Protein AF-0000000075079985 (afdb_homodimer)

Structure (mmCIF, N/CA/C/O backbone):
data_AF-0000000075079985-model_v1
#
loop_
_entity.id
_entity.type
_entity.pdbx_description
1 polymer 'MoaD/ThiS family protein'
#
loop_
_atom_site.group_PDB
_atom_site.id
_atom_site.type_symbol
_atom_site.label_atom_id
_atom_site.label_alt_id
_atom_site.label_comp_id
_atom_site.label_asym_id
_atom_site.label_entity_id
_atom_site.label_seq_id
_atom_site.pdbx_PDB_ins_code
_atom_site.Cartn_x
_atom_site.Cartn_y
_atom_site.Cartn_z
_atom_site.occupancy
_atom_site.B_iso_or_equiv
_atom_site.auth_seq_id
_atom_site.auth_comp_id
_atom_site.auth_asym_id
_atom_site.auth_atom_id
_atom_site.pdbx_PDB_model_num
ATOM 1 N N . MET A 1 1 ? 5.023 -15.078 -19.938 1 92.88 1 MET A N 1
ATOM 2 C CA . MET A 1 1 ? 5.461 -13.789 -19.406 1 92.88 1 MET A CA 1
ATOM 3 C C . MET A 1 1 ? 5.984 -13.93 -17.984 1 92.88 1 MET A C 1
ATOM 5 O O . MET A 1 1 ? 5.441 -14.711 -17.203 1 92.88 1 MET A O 1
ATOM 9 N N . LYS A 1 2 ? 7.02 -13.172 -17.641 1 96.75 2 LYS A N 1
ATOM 10 C CA . LYS A 1 2 ? 7.613 -13.258 -16.312 1 96.75 2 LYS A CA 1
ATOM 11 C C . LYS A 1 2 ? 7.188 -12.086 -15.43 1 96.75 2 LYS A C 1
ATOM 13 O O . LYS A 1 2 ? 7.207 -10.938 -15.883 1 96.75 2 LYS A O 1
ATOM 18 N N . ILE A 1 3 ? 6.723 -12.43 -14.234 1 97.94 3 ILE A N 1
ATOM 19 C CA . ILE A 1 3 ? 6.414 -11.383 -13.266 1 97.94 3 ILE A CA 1
ATOM 20 C C . ILE A 1 3 ? 7.039 -11.727 -11.914 1 97.94 3 ILE A C 1
ATOM 22 O O . ILE A 1 3 ? 7.512 -12.844 -11.711 1 97.94 3 ILE A O 1
ATOM 26 N N . THR A 1 4 ? 7.141 -10.797 -11.031 1 98.25 4 THR A N 1
ATOM 27 C CA . THR A 1 4 ? 7.59 -10.984 -9.656 1 98.25 4 THR A CA 1
ATOM 28 C C . THR A 1 4 ? 6.426 -10.812 -8.68 1 98.25 4 THR A C 1
ATOM 30 O O . THR A 1 4 ? 5.633 -9.875 -8.805 1 98.25 4 THR A O 1
ATOM 33 N N . VAL A 1 5 ? 6.297 -11.758 -7.805 1 98.38 5 VAL A N 1
ATOM 34 C CA . VAL A 1 5 ? 5.254 -11.695 -6.785 1 98.38 5 VAL A CA 1
ATOM 35 C C . VAL A 1 5 ? 5.891 -11.469 -5.414 1 98.38 5 VAL A C 1
ATOM 37 O O . VAL A 1 5 ? 6.789 -12.211 -5.008 1 98.38 5 VAL A O 1
ATOM 40 N N . LYS A 1 6 ? 5.43 -10.477 -4.762 1 97.12 6 LYS A N 1
ATOM 41 C CA . LYS A 1 6 ? 5.844 -10.188 -3.391 1 97.12 6 LYS A CA 1
ATOM 42 C C . LYS A 1 6 ? 4.645 -10.188 -2.443 1 97.12 6 LYS A C 1
ATOM 44 O O . LYS A 1 6 ? 3.67 -9.469 -2.664 1 97.12 6 LYS A O 1
ATOM 49 N N . LEU A 1 7 ? 4.711 -11.023 -1.465 1 96.88 7 LEU A N 1
ATOM 50 C CA . LEU A 1 7 ? 3.721 -11.047 -0.391 1 96.88 7 LEU A CA 1
ATOM 51 C C . LEU A 1 7 ? 4.332 -10.562 0.919 1 96.88 7 LEU A C 1
ATOM 53 O O . LEU A 1 7 ? 5.445 -10.945 1.272 1 96.88 7 LEU A O 1
ATOM 57 N N . PHE A 1 8 ? 3.596 -9.758 1.661 1 94.75 8 PHE A N 1
ATOM 58 C CA . PHE A 1 8 ? 4.16 -9.125 2.848 1 94.75 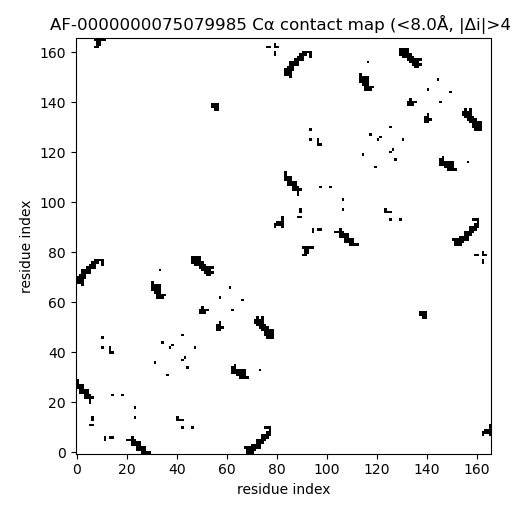8 PHE A CA 1
ATOM 59 C C . PHE A 1 8 ? 3.459 -9.609 4.109 1 94.75 8 PHE A C 1
ATOM 61 O O . PHE A 1 8 ? 2.369 -10.188 4.039 1 94.75 8 PHE A O 1
ATOM 68 N N . ALA A 1 9 ? 4.184 -9.352 5.215 1 92.38 9 ALA A N 1
ATOM 69 C CA . ALA A 1 9 ? 3.68 -9.68 6.547 1 92.38 9 ALA A CA 1
ATOM 70 C C . ALA A 1 9 ? 3.225 -11.133 6.617 1 92.38 9 ALA A C 1
ATOM 72 O O . ALA A 1 9 ? 3.994 -12.047 6.312 1 92.38 9 ALA A O 1
ATOM 73 N N . GLY A 1 10 ? 2.066 -11.391 7.07 1 92.25 10 GLY A N 1
ATOM 74 C CA . GLY A 1 10 ? 1.612 -12.766 7.258 1 92.25 10 GLY A CA 1
ATOM 75 C C . GLY A 1 10 ? 1.325 -13.477 5.953 1 92.25 10 GLY A C 1
ATOM 76 O O . GLY A 1 10 ? 1.111 -14.695 5.941 1 92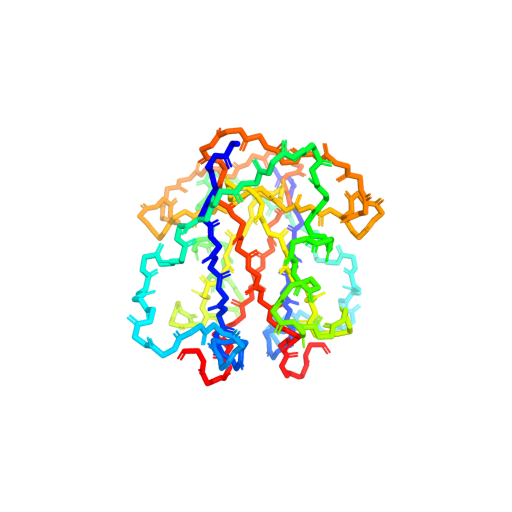.25 10 GLY A O 1
ATOM 77 N N . LEU A 1 11 ? 1.387 -12.789 4.832 1 95.5 11 LEU A N 1
ATOM 78 C CA . LEU A 1 11 ? 1.078 -13.406 3.547 1 95.5 11 LEU A CA 1
ATOM 79 C C . LEU A 1 11 ? 2.283 -14.172 3.006 1 95.5 11 LEU A C 1
ATOM 81 O O . LEU A 1 11 ? 2.15 -14.977 2.084 1 95.5 11 LEU A O 1
ATOM 85 N N . ARG A 1 12 ? 3.451 -13.914 3.539 1 94.44 12 ARG A N 1
ATOM 86 C CA . ARG A 1 12 ? 4.66 -14.578 3.057 1 94.44 12 ARG A CA 1
ATOM 87 C C . ARG A 1 12 ? 4.547 -16.094 3.186 1 94.44 12 ARG A C 1
ATOM 89 O O . ARG A 1 12 ? 5.18 -16.828 2.43 1 94.44 12 ARG A O 1
ATOM 96 N N . ARG A 1 13 ? 3.734 -16.469 4.168 1 94.44 13 ARG A N 1
ATOM 97 C CA . ARG A 1 13 ? 3.578 -17.906 4.434 1 94.44 13 ARG A CA 1
ATOM 98 C C . ARG A 1 13 ? 3.016 -18.625 3.215 1 94.44 13 ARG A C 1
ATOM 100 O O . ARG A 1 13 ? 3.121 -19.859 3.111 1 94.44 13 ARG A O 1
ATOM 107 N N . TYR A 1 14 ? 2.434 -17.953 2.285 1 96 14 TYR A N 1
ATOM 108 C CA . TYR A 1 14 ? 1.816 -18.562 1.109 1 96 14 TYR A CA 1
ATOM 109 C C . TYR A 1 14 ? 2.836 -18.734 -0.009 1 96 14 TYR A C 1
ATOM 111 O O . TYR A 1 14 ? 2.551 -19.391 -1.02 1 96 14 TYR A O 1
ATOM 119 N N . LEU A 1 15 ? 3.99 -18.156 0.126 1 95.5 15 LEU A N 1
ATOM 120 C CA . LEU A 1 15 ? 5.055 -18.328 -0.855 1 95.5 15 LEU A CA 1
ATOM 121 C C . LEU A 1 15 ? 5.891 -19.562 -0.542 1 95.5 15 LEU A C 1
ATOM 123 O O . LEU A 1 15 ? 5.957 -20 0.61 1 95.5 15 LEU A O 1
ATOM 127 N N . PRO A 1 16 ? 6.496 -20.125 -1.565 1 93.56 16 PRO A N 1
ATOM 128 C CA . PRO A 1 16 ? 7.402 -21.234 -1.304 1 93.56 16 PRO A CA 1
ATOM 129 C C . PRO A 1 16 ? 8.492 -20.891 -0.291 1 93.56 16 PRO A C 1
ATOM 131 O O . PRO A 1 16 ? 8.945 -19.75 -0.231 1 93.56 16 PRO A O 1
ATOM 134 N N . THR A 1 17 ? 8.891 -21.922 0.458 1 90.19 17 THR A N 1
ATOM 135 C CA . THR A 1 17 ? 9.969 -21.75 1.429 1 90.19 17 THR A CA 1
ATOM 136 C C . THR A 1 17 ? 11.234 -21.266 0.746 1 90.19 17 THR A C 1
ATOM 138 O O . THR A 1 17 ? 11.594 -21.734 -0.336 1 90.19 17 THR A O 1
ATOM 141 N N . GLY A 1 18 ? 11.797 -20.266 1.307 1 89.56 18 GLY A N 1
ATOM 142 C CA . GLY A 1 18 ? 13.062 -19.781 0.776 1 89.56 18 GLY A CA 1
ATOM 143 C C . GLY A 1 18 ? 12.906 -18.547 -0.085 1 89.56 18 GLY A C 1
ATOM 144 O O . GLY A 1 18 ? 13.906 -17.953 -0.515 1 89.56 18 GLY A O 1
ATOM 145 N N . THR A 1 19 ? 11.672 -18.281 -0.417 1 90.69 19 THR A N 1
ATOM 146 C CA . THR A 1 19 ? 11.5 -17.047 -1.18 1 90.69 19 THR A CA 1
ATOM 147 C C . THR A 1 19 ? 12.086 -15.852 -0.425 1 90.69 19 THR A C 1
ATOM 149 O O . THR A 1 19 ? 11.828 -15.68 0.768 1 90.69 19 THR A O 1
ATOM 152 N N . THR A 1 20 ? 12.898 -15.016 -1.113 1 90.38 20 THR A N 1
ATOM 153 C CA . THR A 1 20 ? 13.57 -13.883 -0.494 1 90.38 20 THR A CA 1
ATOM 154 C C . THR A 1 20 ? 12.688 -12.633 -0.558 1 90.38 20 THR A C 1
ATOM 156 O O . THR A 1 20 ? 11.57 -12.688 -1.077 1 90.38 20 THR A O 1
ATOM 159 N N . SER A 1 21 ? 13.227 -11.539 0.039 1 86.81 21 SER A N 1
ATOM 160 C CA . SER A 1 21 ? 12.516 -10.266 0.04 1 86.81 21 SER A CA 1
ATOM 161 C C . SER A 1 21 ? 12.352 -9.719 -1.376 1 86.81 21 SER A C 1
ATOM 163 O O . SER A 1 21 ? 11.523 -8.836 -1.614 1 86.81 21 SER A O 1
ATOM 165 N N . GLU A 1 22 ? 13.086 -10.289 -2.271 1 91.69 22 GLU A N 1
ATOM 166 C CA . GLU A 1 22 ? 13.008 -9.852 -3.662 1 91.69 22 GLU A CA 1
ATOM 167 C C . GLU A 1 22 ? 11.75 -10.398 -4.34 1 91.69 22 GLU A C 1
ATOM 169 O O . GLU A 1 22 ? 11.359 -9.922 -5.406 1 91.69 22 GLU A O 1
ATOM 174 N N . GLY A 1 23 ? 11.18 -11.297 -3.734 1 95.06 23 GLY A N 1
ATOM 175 C CA . GLY A 1 23 ? 9.945 -11.859 -4.27 1 95.06 23 GLY A CA 1
ATOM 176 C C . GLY A 1 23 ? 10.172 -13.125 -5.078 1 95.06 23 GLY A C 1
ATOM 177 O O . GLY A 1 23 ? 11.305 -13.602 -5.184 1 95.06 23 GLY A O 1
ATOM 178 N N . LEU A 1 24 ? 9.109 -13.703 -5.523 1 97.38 24 LEU A N 1
ATOM 179 C CA . LEU A 1 24 ? 9.117 -14.906 -6.348 1 97.38 24 LEU A CA 1
ATOM 180 C C . LEU A 1 24 ? 8.938 -14.555 -7.82 1 97.38 24 LEU A C 1
ATOM 182 O O . LEU A 1 24 ? 7.965 -13.898 -8.195 1 97.38 24 LEU A O 1
ATOM 186 N N . ILE A 1 25 ? 9.875 -14.945 -8.625 1 96.88 25 ILE A N 1
ATOM 187 C CA . ILE A 1 25 ? 9.734 -14.789 -10.062 1 96.88 25 ILE A CA 1
ATOM 188 C C . ILE A 1 25 ? 8.961 -15.969 -10.641 1 96.88 25 ILE A C 1
ATOM 190 O O . ILE A 1 25 ? 9.281 -17.125 -10.359 1 96.88 25 ILE A O 1
ATOM 194 N N . MET A 1 26 ? 7.938 -15.656 -11.422 1 95.56 26 MET A N 1
ATOM 195 C CA . MET A 1 26 ? 7.168 -16.75 -12.031 1 95.56 26 MET A CA 1
ATOM 196 C C . MET A 1 26 ? 6.816 -16.422 -13.477 1 95.56 26 MET A C 1
ATOM 198 O O . MET A 1 26 ? 6.816 -15.25 -13.875 1 95.56 26 MET A O 1
ATOM 202 N N . THR A 1 27 ? 6.543 -17.5 -14.188 1 96.31 27 THR A N 1
ATOM 203 C CA . THR A 1 27 ? 6.164 -17.375 -15.586 1 96.31 27 THR A CA 1
ATOM 204 C C . THR A 1 27 ? 4.668 -17.625 -15.766 1 96.31 27 THR A C 1
ATOM 206 O O . THR A 1 27 ? 4.137 -18.609 -15.258 1 96.31 27 THR A O 1
ATOM 209 N N . LEU A 1 28 ? 4.055 -16.609 -16.344 1 94.56 28 LEU A N 1
ATOM 210 C CA . LEU A 1 28 ? 2.645 -16.766 -16.688 1 94.56 28 LEU A CA 1
ATOM 211 C C . LEU A 1 28 ? 2.471 -17.125 -18.156 1 94.56 28 LEU A C 1
ATOM 213 O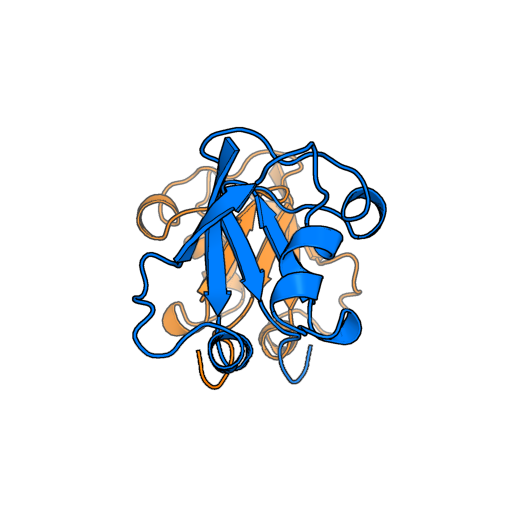 O . LEU A 1 28 ? 3.193 -16.625 -19.016 1 94.56 28 LEU A O 1
ATOM 217 N N . SER A 1 29 ? 1.682 -18.078 -18.469 1 84.31 29 SER A N 1
ATOM 218 C CA . SER A 1 29 ? 1.474 -18.516 -19.844 1 84.31 29 SER A CA 1
ATOM 219 C C . SER A 1 29 ? 0.516 -17.594 -20.578 1 84.31 29 SER A C 1
ATOM 221 O O . SER A 1 29 ? 0.64 -17.391 -21.797 1 84.31 29 SER A O 1
ATOM 223 N N . GLU A 1 30 ? -0.51 -17.156 -20.062 1 84.06 30 GLU A N 1
ATOM 224 C CA . GLU A 1 30 ? -1.548 -16.312 -20.641 1 84.06 30 GLU A CA 1
ATOM 225 C C . GLU A 1 30 ? -1.709 -15.016 -19.844 1 84.06 30 GLU A C 1
ATOM 227 O O . GLU A 1 30 ? -1.031 -14.805 -18.828 1 84.06 30 GLU A O 1
ATOM 232 N N . ALA A 1 31 ? -2.516 -14.195 -20.438 1 89.19 31 ALA A N 1
ATOM 233 C CA . ALA A 1 31 ? -2.898 -12.992 -19.703 1 89.19 31 ALA A CA 1
ATOM 234 C C . ALA A 1 31 ? -3.711 -13.344 -18.469 1 89.19 31 ALA A C 1
ATOM 236 O O . ALA A 1 31 ? -4.801 -13.914 -18.562 1 89.19 31 ALA A O 1
ATOM 237 N N . GLU A 1 32 ? -3.045 -13.109 -17.344 1 94.44 32 GLU A N 1
ATOM 238 C CA . GLU A 1 32 ? -3.721 -13.414 -16.078 1 94.44 32 GLU A CA 1
ATOM 239 C C . GLU A 1 32 ? -3.949 -12.156 -15.258 1 94.44 32 GLU A C 1
ATOM 241 O O . GLU A 1 32 ? -3.25 -11.156 -15.438 1 94.44 32 GLU A O 1
ATOM 246 N N . SER A 1 33 ? -4.992 -12.281 -14.438 1 97.5 33 SER A N 1
ATOM 247 C CA . SER A 1 33 ? -5.273 -11.211 -13.477 1 97.5 33 SER A CA 1
ATOM 248 C C . SER A 1 33 ? -4.492 -11.406 -12.188 1 97.5 33 SER A C 1
ATOM 250 O O . SER A 1 33 ? -4.016 -12.508 -11.906 1 97.5 33 SER A O 1
ATOM 252 N N . PRO A 1 34 ? -4.32 -10.375 -11.406 1 98.19 34 PRO A N 1
ATOM 253 C CA . PRO A 1 34 ? -3.709 -10.516 -10.086 1 98.19 34 PRO A CA 1
ATOM 254 C C . PRO A 1 34 ? -4.367 -11.609 -9.25 1 98.19 34 PRO A C 1
ATOM 256 O O . PRO A 1 34 ? -3.674 -12.445 -8.656 1 98.19 34 PRO A O 1
ATOM 259 N N . HIS A 1 35 ? -5.664 -11.578 -9.281 1 97.88 35 HIS A N 1
ATOM 260 C CA . HIS A 1 35 ? -6.348 -12.57 -8.453 1 97.88 35 HIS A CA 1
ATOM 261 C C . HIS A 1 35 ? -6.078 -13.984 -8.953 1 97.88 35 HIS A C 1
ATOM 263 O O . HIS A 1 35 ? -5.926 -14.906 -8.148 1 97.88 35 HIS A O 1
ATOM 269 N N . GLN A 1 36 ? -6.105 -14.164 -10.25 1 96.75 36 GLN A N 1
ATOM 270 C CA . GLN A 1 36 ? -5.793 -15.484 -10.781 1 96.75 36 GLN A CA 1
ATOM 271 C C . GLN A 1 36 ? -4.395 -15.93 -10.367 1 96.75 36 GLN A C 1
ATOM 273 O O . GLN A 1 36 ? -4.184 -17.094 -10.016 1 96.75 36 GLN A O 1
ATOM 278 N N . VAL A 1 37 ? -3.422 -15.07 -10.414 1 97.5 37 VAL A N 1
ATOM 279 C CA . VAL A 1 37 ? -2.062 -15.375 -9.992 1 97.5 37 VAL A CA 1
ATOM 280 C C . VAL A 1 37 ? -2.061 -15.766 -8.516 1 97.5 37 VAL A C 1
ATOM 282 O O . VAL A 1 37 ? -1.48 -16.781 -8.133 1 97.5 37 VAL A O 1
ATOM 285 N N . LEU A 1 38 ? -2.695 -15 -7.691 1 97.56 38 LEU A N 1
ATOM 286 C CA . LEU A 1 38 ? -2.672 -15.195 -6.246 1 97.56 38 LEU A CA 1
ATOM 287 C C . LEU A 1 38 ? -3.385 -16.484 -5.859 1 97.56 38 LEU A C 1
ATOM 289 O O . LEU A 1 38 ? -3.041 -17.125 -4.859 1 97.56 38 LEU A O 1
ATOM 293 N N . GLU A 1 39 ? -4.383 -16.844 -6.656 1 96.5 39 GLU A N 1
ATOM 294 C CA . GLU A 1 39 ? -5.086 -18.094 -6.438 1 96.5 39 GLU A CA 1
ATOM 295 C C . GLU A 1 39 ? -4.133 -19.281 -6.535 1 96.5 39 GLU A C 1
ATOM 297 O O . GLU A 1 39 ? -4.344 -20.312 -5.879 1 96.5 39 GLU A O 1
ATOM 302 N N . ARG A 1 40 ? -3.092 -19.156 -7.266 1 95 40 ARG A N 1
ATOM 303 C CA . ARG A 1 40 ? -2.105 -20.219 -7.418 1 95 40 ARG A CA 1
ATOM 304 C C . ARG A 1 40 ? -1.377 -20.469 -6.102 1 95 40 ARG A C 1
ATOM 306 O O . ARG A 1 40 ? -0.828 -21.562 -5.898 1 95 40 ARG A O 1
ATOM 313 N N . PHE A 1 41 ? -1.349 -19.516 -5.242 1 96.25 41 PHE A N 1
ATOM 314 C CA . PHE A 1 41 ? -0.696 -19.641 -3.943 1 96.25 41 PHE A CA 1
ATOM 315 C C . PHE A 1 41 ? -1.707 -20 -2.863 1 96.25 41 PHE A C 1
ATOM 317 O O . PHE A 1 41 ? -1.373 -20.031 -1.677 1 96.25 41 PHE A O 1
ATOM 324 N N . ASN A 1 42 ? -2.934 -20.219 -3.266 1 96.94 42 ASN A N 1
ATOM 325 C CA . ASN A 1 42 ? -4.023 -20.484 -2.334 1 96.94 42 ASN A CA 1
ATOM 326 C C . ASN A 1 42 ? -4.211 -19.344 -1.341 1 96.94 42 ASN A C 1
ATOM 328 O O . ASN A 1 42 ? -4.496 -19.578 -0.165 1 96.94 42 ASN A O 1
ATOM 332 N N . LEU A 1 43 ? -3.926 -18.156 -1.782 1 97.25 43 LEU A N 1
ATOM 333 C CA . LEU A 1 43 ? -4.148 -16.969 -0.979 1 97.25 43 LEU A CA 1
ATOM 334 C C . LEU A 1 43 ? -5.609 -16.531 -1.031 1 97.25 43 LEU A C 1
ATOM 336 O O . LEU A 1 43 ? -6.121 -16.188 -2.098 1 97.25 43 LEU A O 1
ATOM 340 N N . PRO A 1 44 ? -6.281 -16.547 0.124 1 96.88 44 PRO A N 1
ATOM 341 C CA . PRO A 1 44 ? -7.68 -16.125 0.104 1 96.88 44 PRO A CA 1
ATOM 342 C C . PRO A 1 44 ? -7.836 -14.664 -0.324 1 96.88 44 PRO A C 1
ATOM 344 O O . PRO A 1 44 ? -7.043 -13.805 0.075 1 96.88 44 PRO A O 1
ATOM 347 N N . ARG A 1 45 ? -8.883 -14.352 -1.017 1 96.19 45 ARG A N 1
ATOM 348 C CA . ARG A 1 45 ? -9.109 -13.023 -1.574 1 96.19 45 ARG A CA 1
ATOM 349 C C . ARG A 1 45 ? -9.336 -12 -0.469 1 96.19 45 ARG A C 1
ATOM 351 O O . ARG A 1 45 ? -8.961 -10.836 -0.608 1 96.19 45 ARG A O 1
ATOM 358 N N . ASN A 1 46 ? -9.961 -12.43 0.649 1 95 46 ASN A N 1
ATOM 359 C CA . ASN A 1 46 ? -10.273 -11.508 1.739 1 95 46 ASN A CA 1
ATOM 360 C C . ASN A 1 46 ? -9.008 -11.062 2.469 1 95 46 ASN A C 1
ATOM 362 O O . ASN A 1 46 ? -9.039 -10.117 3.26 1 95 46 ASN A O 1
ATOM 366 N N . GLN A 1 47 ? -7.871 -11.703 2.156 1 95.5 47 GLN A N 1
ATOM 367 C CA . GLN A 1 47 ? -6.602 -11.328 2.766 1 95.5 47 GLN A CA 1
ATOM 368 C C . GLN A 1 47 ? -5.844 -10.336 1.892 1 95.5 47 GLN A C 1
ATOM 370 O O . GLN A 1 47 ? -4.824 -9.781 2.309 1 95.5 47 GLN A O 1
ATOM 375 N N . VAL A 1 48 ? -6.332 -10.148 0.719 1 96.44 48 VAL A N 1
ATOM 376 C CA . VAL A 1 48 ? -5.699 -9.203 -0.201 1 96.44 48 VAL A CA 1
ATOM 377 C C . VAL A 1 48 ? -6.246 -7.797 0.043 1 96.44 48 VAL A C 1
ATOM 379 O O . VAL A 1 48 ? -7.273 -7.418 -0.522 1 96.44 48 VAL A O 1
ATOM 382 N N . HIS A 1 49 ? -5.535 -7.043 0.824 1 95.31 49 HIS A N 1
ATOM 383 C CA . HIS A 1 49 ? -5.992 -5.695 1.156 1 95.31 49 HIS A CA 1
ATOM 384 C C . HIS A 1 49 ? -5.398 -4.664 0.204 1 95.31 49 HIS A C 1
ATOM 386 O O . HIS A 1 49 ? -6.129 -4.035 -0.569 1 95.31 49 HIS A O 1
ATOM 392 N N . LEU A 1 50 ? -4.152 -4.574 0.243 1 96.5 50 LEU A N 1
ATOM 393 C CA . LEU A 1 50 ? -3.463 -3.693 -0.692 1 96.5 50 LEU A CA 1
ATOM 394 C C . LEU A 1 50 ? -2.803 -4.492 -1.81 1 96.5 50 LEU A C 1
ATOM 396 O O . LEU A 1 50 ? -2.215 -5.547 -1.559 1 96.5 50 LEU A O 1
ATOM 400 N N . LEU A 1 51 ? -2.967 -4.031 -2.938 1 98.25 51 LEU A N 1
ATOM 401 C CA . LEU A 1 51 ? -2.361 -4.66 -4.105 1 98.25 51 LEU A CA 1
ATOM 402 C C . LEU A 1 51 ? -1.776 -3.611 -5.047 1 98.25 51 LEU A C 1
ATOM 404 O O . LEU A 1 51 ? -2.49 -2.721 -5.512 1 98.25 51 LEU A O 1
ATOM 408 N N . LEU A 1 52 ? -0.479 -3.646 -5.285 1 98.5 52 LEU A N 1
ATOM 409 C CA . LEU A 1 52 ? 0.218 -2.744 -6.195 1 98.5 52 LEU A CA 1
ATOM 410 C C . LEU A 1 52 ? 0.827 -3.514 -7.363 1 98.5 52 LEU A C 1
ATOM 412 O O . LEU A 1 52 ? 1.354 -4.613 -7.18 1 98.5 52 LEU A O 1
ATOM 416 N N . ILE A 1 53 ? 0.721 -2.975 -8.484 1 98.69 53 ILE A N 1
ATOM 417 C CA . ILE A 1 53 ? 1.554 -3.391 -9.609 1 98.69 53 ILE A CA 1
ATOM 418 C C . ILE A 1 53 ? 2.557 -2.291 -9.945 1 98.69 53 ILE A C 1
ATOM 420 O O . ILE A 1 53 ? 2.17 -1.153 -10.227 1 98.69 53 ILE A O 1
ATOM 424 N N . ASN A 1 54 ? 3.756 -2.582 -9.797 1 98.19 54 ASN A N 1
ATOM 425 C CA . ASN A 1 54 ? 4.828 -1.615 -10 1 98.19 54 ASN A CA 1
ATOM 426 C C . ASN A 1 54 ? 4.625 -0.364 -9.156 1 98.19 54 ASN A C 1
ATOM 428 O O . ASN A 1 54 ? 4.762 0.756 -9.648 1 98.19 54 ASN A O 1
ATOM 432 N N . GLY A 1 55 ? 4.223 -0.588 -7.973 1 98 55 GLY A N 1
ATOM 433 C CA . GLY A 1 55 ? 4.086 0.501 -7.02 1 98 55 GLY A CA 1
ATOM 434 C C . GLY A 1 55 ? 2.818 1.309 -7.211 1 98 55 GLY A C 1
ATOM 435 O O . GLY A 1 55 ? 2.625 2.338 -6.559 1 98 55 GLY A O 1
ATOM 436 N N . ILE A 1 56 ? 1.968 0.853 -8.133 1 98.31 56 ILE A N 1
ATOM 437 C CA . ILE A 1 56 ? 0.712 1.55 -8.391 1 98.31 56 ILE A CA 1
ATOM 438 C C . ILE A 1 56 ? -0.45 0.75 -7.809 1 98.31 56 ILE A C 1
ATOM 440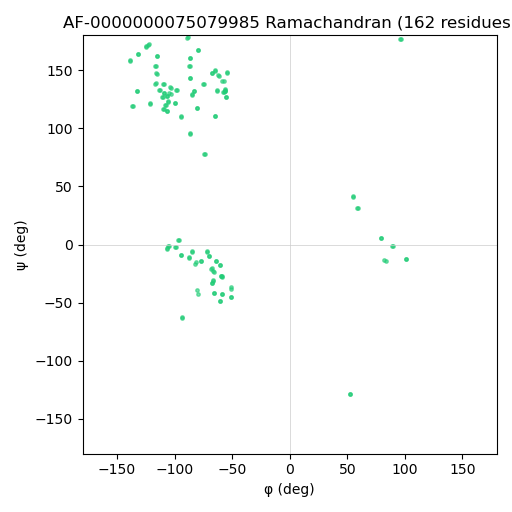 O O . ILE A 1 56 ? -0.617 -0.432 -8.117 1 98.31 56 ILE A O 1
ATOM 444 N N . PHE A 1 57 ? -1.283 1.338 -7.031 1 98.56 57 PHE A N 1
ATOM 445 C CA . PHE A 1 57 ? -2.436 0.704 -6.402 1 98.56 57 PHE A CA 1
ATOM 446 C C . PHE A 1 57 ? -3.428 0.22 -7.453 1 98.56 57 PHE A C 1
ATOM 448 O O . PHE A 1 57 ? -3.75 0.949 -8.391 1 98.56 57 PHE A O 1
ATOM 455 N N . ILE A 1 58 ? -3.855 -0.942 -7.328 1 98.62 58 ILE A N 1
ATOM 456 C CA . ILE A 1 58 ? -4.871 -1.523 -8.195 1 98.62 58 ILE A CA 1
ATOM 457 C C . ILE A 1 58 ? -6.188 -1.657 -7.438 1 98.62 58 ILE A C 1
ATOM 459 O O . ILE A 1 58 ? -6.262 -2.359 -6.426 1 98.62 58 ILE A O 1
ATOM 463 N N . GLU A 1 59 ? -7.184 -1.043 -7.898 1 97.5 59 GLU A N 1
ATOM 464 C CA . GLU A 1 59 ? -8.5 -1.089 -7.277 1 97.5 59 GLU A CA 1
ATOM 465 C C . GLU A 1 59 ? -9.094 -2.496 -7.328 1 97.5 59 GLU A C 1
ATOM 467 O O . GLU A 1 59 ? -8.836 -3.246 -8.273 1 97.5 59 GLU A O 1
ATOM 472 N N . PRO A 1 60 ? -9.898 -2.84 -6.344 1 96.62 60 PRO A N 1
ATOM 473 C CA . PRO A 1 60 ? -10.5 -4.176 -6.309 1 96.62 60 PRO A CA 1
ATOM 474 C C . PRO A 1 60 ? -11.188 -4.547 -7.621 1 96.62 60 PRO A C 1
ATOM 476 O O . PRO A 1 60 ? -11.062 -5.684 -8.086 1 96.62 60 PRO A O 1
ATOM 479 N N . VAL A 1 61 ? -11.812 -3.662 -8.281 1 96.62 61 VAL A N 1
ATOM 480 C CA . VAL A 1 61 ? -12.602 -3.926 -9.484 1 96.62 61 VAL A CA 1
ATOM 481 C C . VAL A 1 61 ? -11.68 -4.328 -10.625 1 96.62 61 VAL A C 1
ATOM 483 O O . VAL A 1 61 ? -12.094 -5.012 -11.562 1 96.62 61 VAL A O 1
ATOM 486 N N . ASP A 1 62 ? -10.461 -3.988 -10.523 1 97.94 62 ASP A N 1
ATOM 487 C CA . ASP A 1 62 ? -9.516 -4.23 -11.609 1 97.94 62 ASP A CA 1
ATOM 488 C C . ASP A 1 62 ? -8.688 -5.488 -11.352 1 97.94 62 ASP A C 1
ATOM 490 O O . ASP A 1 62 ? -7.938 -5.93 -12.227 1 97.94 62 ASP A O 1
ATOM 494 N N . ARG A 1 63 ? -8.883 -6.125 -10.227 1 98.31 63 ARG A N 1
ATOM 495 C CA . ARG A 1 63 ? -7.973 -7.18 -9.797 1 98.31 63 ARG A CA 1
ATOM 496 C C . ARG A 1 63 ? -8.352 -8.523 -10.422 1 98.31 63 ARG A C 1
ATOM 498 O O . ARG A 1 63 ? -7.609 -9.492 -10.32 1 98.31 63 ARG A O 1
ATOM 505 N N . ASP A 1 64 ? -9.461 -8.516 -11.102 1 97.88 64 ASP A N 1
ATOM 506 C CA . ASP A 1 64 ? -9.859 -9.719 -11.828 1 97.88 64 ASP A CA 1
ATOM 507 C C . ASP A 1 64 ? -9.625 -9.555 -13.328 1 97.88 64 ASP A C 1
ATOM 509 O O . ASP A 1 64 ? -9.922 -10.469 -14.109 1 97.88 64 ASP A O 1
ATOM 513 N N . ARG A 1 65 ? -9.156 -8.406 -13.75 1 97.38 65 ARG A N 1
ATOM 514 C CA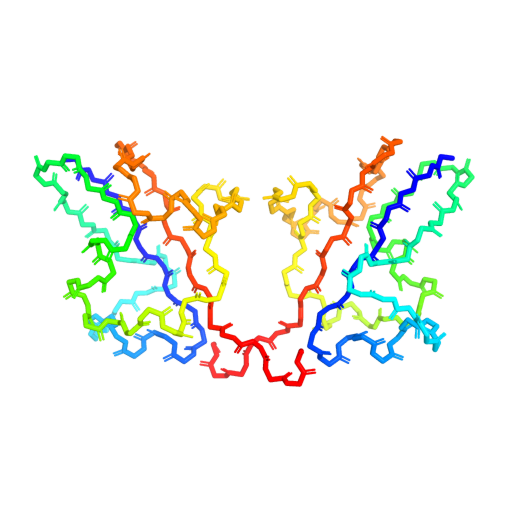 . ARG A 1 65 ? -8.82 -8.156 -15.148 1 97.38 65 ARG A CA 1
ATOM 515 C C . ARG A 1 65 ? -7.395 -8.602 -15.453 1 97.38 65 ARG A C 1
ATOM 517 O O . ARG A 1 65 ? -6.5 -8.461 -14.609 1 97.38 65 ARG A O 1
ATOM 524 N N . PRO A 1 66 ? -7.18 -9.125 -16.609 1 96.56 66 PRO A N 1
ATOM 525 C CA . PRO A 1 66 ? -5.836 -9.586 -16.969 1 96.56 66 PRO A CA 1
ATOM 526 C C . PRO A 1 66 ? -4.883 -8.43 -17.281 1 96.56 66 PRO A C 1
ATOM 528 O O . PRO A 1 66 ? -4.492 -8.25 -18.438 1 96.56 66 PRO A O 1
ATOM 531 N N . ILE A 1 67 ? -4.391 -7.777 -16.328 1 96.88 67 ILE A N 1
ATOM 532 C CA . ILE A 1 67 ? -3.689 -6.512 -16.516 1 96.88 67 ILE A CA 1
ATOM 533 C C . ILE A 1 67 ? -2.189 -6.723 -16.328 1 96.88 67 ILE A C 1
ATOM 535 O O . ILE A 1 67 ? -1.399 -5.789 -16.5 1 96.88 67 ILE A O 1
ATOM 539 N N . LEU A 1 68 ? -1.833 -7.91 -16 1 97.75 68 LEU A N 1
ATOM 540 C CA . LEU A 1 68 ? -0.416 -8.164 -15.766 1 97.75 68 LEU A CA 1
ATOM 541 C C . LEU A 1 68 ? 0.352 -8.227 -17.078 1 97.75 68 LEU A C 1
ATOM 543 O O . LEU A 1 68 ? -0.141 -8.789 -18.062 1 97.75 68 LEU A O 1
ATOM 547 N N . LYS A 1 69 ? 1.523 -7.621 -17.062 1 96.56 69 LYS A N 1
ATOM 548 C CA . LYS A 1 69 ? 2.404 -7.602 -18.234 1 96.56 69 LYS A CA 1
ATOM 549 C C . LYS A 1 69 ? 3.785 -8.156 -17.891 1 96.56 69 LYS A C 1
ATOM 551 O O . LYS A 1 69 ? 4.105 -8.344 -16.703 1 96.56 69 LYS A O 1
ATOM 556 N N . GLU A 1 70 ? 4.539 -8.344 -18.906 1 96.81 70 GLU A N 1
ATOM 557 C CA . GLU A 1 70 ? 5.914 -8.812 -18.766 1 96.81 70 GLU A CA 1
ATOM 558 C C . GLU A 1 70 ? 6.719 -7.898 -17.844 1 96.81 70 GLU A C 1
ATOM 560 O O . GLU A 1 70 ? 6.738 -6.684 -18.031 1 96.81 70 GLU A O 1
ATOM 565 N N . GLY A 1 71 ? 7.352 -8.445 -16.844 1 96.94 71 GLY A N 1
ATOM 566 C CA . GLY A 1 71 ? 8.273 -7.707 -16 1 96.94 71 GLY A CA 1
ATOM 567 C C . GLY A 1 71 ? 7.59 -7.047 -14.812 1 96.94 71 GLY A C 1
ATOM 568 O O . GLY A 1 71 ? 8.258 -6.465 -13.953 1 96.94 71 GLY A O 1
ATOM 569 N N . ASP A 1 72 ? 6.211 -7.18 -14.672 1 97.94 72 ASP A N 1
ATOM 570 C CA . ASP A 1 72 ? 5.48 -6.512 -13.602 1 97.94 72 ASP A CA 1
ATOM 571 C C . ASP A 1 72 ? 5.855 -7.086 -12.234 1 97.94 72 ASP A C 1
ATOM 573 O O . ASP A 1 72 ? 6.172 -8.273 -12.117 1 97.94 72 ASP A O 1
ATOM 577 N N . VAL A 1 73 ? 5.84 -6.246 -11.227 1 98.25 73 VAL A N 1
ATOM 578 C CA . VAL A 1 73 ? 5.949 -6.66 -9.836 1 98.25 73 VAL A CA 1
ATOM 579 C C . VAL A 1 73 ? 4.59 -6.527 -9.148 1 98.25 73 VAL A C 1
ATOM 581 O O . VAL A 1 73 ? 4.035 -5.43 -9.055 1 98.25 73 VAL A O 1
ATOM 584 N N . LEU A 1 74 ? 4.062 -7.641 -8.758 1 98.62 74 LEU A N 1
ATOM 585 C CA . LEU A 1 74 ? 2.814 -7.742 -8.008 1 98.62 74 LEU A CA 1
ATOM 586 C C . LEU A 1 74 ? 3.084 -7.805 -6.508 1 98.62 74 LEU A C 1
ATOM 588 O O . LEU A 1 74 ? 3.635 -8.797 -6.016 1 98.62 74 LEU A O 1
ATOM 592 N N . ALA A 1 75 ? 2.752 -6.777 -5.773 1 98 75 ALA A N 1
ATOM 593 C CA . ALA A 1 75 ? 2.975 -6.691 -4.332 1 98 75 ALA A CA 1
ATOM 594 C C . ALA A 1 75 ? 1.653 -6.68 -3.572 1 98 75 ALA A C 1
ATOM 596 O O . ALA A 1 75 ? 0.738 -5.926 -3.916 1 98 75 ALA A O 1
ATOM 597 N N . VAL A 1 76 ? 1.553 -7.492 -2.539 1 97.62 76 VAL A N 1
ATOM 598 C CA . VAL A 1 76 ? 0.278 -7.66 -1.849 1 97.62 76 VAL A CA 1
ATOM 599 C C . VAL A 1 76 ? 0.489 -7.551 -0.34 1 97.62 76 VAL A C 1
ATOM 601 O O . VAL A 1 76 ? 1.43 -8.133 0.205 1 97.62 76 VAL A O 1
ATOM 604 N N . TRP A 1 77 ? -0.333 -6.773 0.309 1 96.19 77 TRP A N 1
ATOM 605 C CA . TRP A 1 77 ? -0.357 -6.648 1.763 1 96.19 77 TRP A CA 1
ATOM 606 C C . TRP A 1 77 ? -1.681 -7.148 2.332 1 96.19 77 TRP A C 1
ATOM 608 O O . TRP A 1 77 ? -2.736 -6.961 1.721 1 96.19 77 TRP A O 1
ATOM 618 N N . PRO A 1 78 ? -1.612 -7.68 3.49 1 95.56 78 PRO A N 1
ATOM 619 C CA . PRO A 1 78 ? -2.838 -8.078 4.188 1 95.56 78 PRO A CA 1
ATOM 620 C C . PRO A 1 78 ? -3.537 -6.898 4.863 1 95.56 78 PRO A C 1
ATOM 622 O O . PRO A 1 78 ? -2.982 -5.797 4.922 1 95.56 78 PRO A O 1
ATOM 625 N N . PRO A 1 79 ? -4.797 -7.172 5.277 1 92.06 79 PRO A N 1
ATOM 626 C CA . PRO A 1 79 ? -5.445 -6.129 6.078 1 92.06 79 PRO A CA 1
ATOM 627 C C . PRO A 1 79 ? -4.641 -5.754 7.32 1 92.06 79 PRO A C 1
ATOM 629 O O . PRO A 1 79 ? -4.027 -6.617 7.949 1 92.06 79 PRO A O 1
ATOM 632 N N . VAL A 1 80 ? -4.484 -4.418 7.559 1 85.44 80 VAL A N 1
ATOM 633 C CA . VAL A 1 80 ? -3.768 -3.932 8.734 1 85.44 80 VAL A CA 1
ATOM 634 C C . VAL A 1 80 ? -4.707 -3.912 9.938 1 85.44 80 VAL A C 1
ATOM 636 O O . VAL A 1 80 ? -5.895 -3.605 9.805 1 85.44 80 VAL A O 1
ATOM 639 N N . ALA A 1 81 ? -4.223 -4.48 11.117 1 72.31 81 ALA A N 1
ATOM 640 C CA . ALA A 1 81 ? -5.035 -4.492 12.328 1 72.31 81 ALA A CA 1
ATOM 641 C C . ALA A 1 81 ? -5.41 -3.072 12.75 1 72.31 81 ALA A C 1
ATOM 643 O O . ALA A 1 81 ? -4.562 -2.176 12.758 1 72.31 81 ALA A O 1
ATOM 644 N N . GLY A 1 82 ? -6.59 -2.973 13.18 1 58.5 82 GLY A N 1
ATOM 645 C CA . GLY A 1 82 ? -7.078 -1.738 13.773 1 58.5 82 GLY A CA 1
ATOM 646 C C . GLY A 1 82 ? -7.551 -0.729 12.75 1 58.5 82 GLY A C 1
ATOM 647 O O . GLY A 1 82 ? -7.84 0.421 13.086 1 58.5 82 GLY A O 1
ATOM 648 N N . GLY A 1 83 ? -7.223 -0.891 11.406 1 48.31 83 GLY A N 1
ATOM 649 C CA . GLY A 1 83 ? -7.746 0.045 10.422 1 48.31 83 GLY A CA 1
ATOM 650 C C . GLY A 1 83 ? -9.25 -0.056 10.242 1 48.31 83 GLY A C 1
ATOM 651 O O . GLY A 1 83 ? -9.875 -1.01 10.711 1 48.31 83 GLY A O 1
ATOM 652 N N . MET B 1 1 ? -1.911 25.297 -1.014 1 92.94 1 MET B N 1
ATOM 653 C CA . MET B 1 1 ? -2.309 24.125 -1.786 1 92.94 1 MET B CA 1
ATOM 654 C C . MET B 1 1 ? -3.119 23.156 -0.929 1 92.94 1 MET B C 1
ATOM 656 O O . MET B 1 1 ? -2.836 23 0.258 1 92.94 1 MET B O 1
ATOM 660 N N . LYS B 1 2 ? -4.117 22.5 -1.529 1 96.88 2 LYS B N 1
ATOM 661 C CA . LYS B 1 2 ? -4.973 21.578 -0.79 1 96.88 2 LYS B CA 1
ATOM 662 C C . LYS B 1 2 ? -4.621 20.125 -1.108 1 96.88 2 LYS B C 1
ATOM 664 O O . LYS B 1 2 ? -4.441 19.766 -2.273 1 96.88 2 LYS B O 1
ATOM 669 N N . ILE B 1 3 ? -4.449 19.359 -0.031 1 98 3 ILE B N 1
ATOM 670 C CA . ILE B 1 3 ? -4.242 17.922 -0.212 1 98 3 ILE B CA 1
ATOM 671 C C . ILE B 1 3 ? -5.156 17.156 0.732 1 98 3 ILE B C 1
ATOM 673 O O . ILE B 1 3 ? -5.766 17.734 1.634 1 98 3 ILE B O 1
ATOM 677 N N . THR B 1 4 ? -5.344 15.898 0.505 1 98.25 4 THR B N 1
ATOM 678 C CA . THR B 1 4 ? -6.078 14.984 1.377 1 98.25 4 THR B CA 1
ATOM 679 C C . THR B 1 4 ? -5.125 14.008 2.055 1 98.25 4 THR B C 1
ATOM 681 O O . THR B 1 4 ? -4.242 13.445 1.405 1 98.25 4 THR B O 1
ATOM 684 N N . VAL B 1 5 ? -5.262 13.898 3.33 1 98.38 5 VAL B N 1
ATOM 685 C CA . VAL B 1 5 ? -4.445 12.961 4.094 1 98.38 5 VAL B CA 1
ATOM 686 C C . VAL B 1 5 ? -5.32 11.812 4.598 1 98.38 5 VAL B C 1
ATOM 688 O O . VAL B 1 5 ? -6.352 12.039 5.234 1 98.38 5 VAL B O 1
ATOM 691 N N . LYS B 1 6 ? -4.898 10.641 4.309 1 97.19 6 LYS B N 1
ATOM 692 C CA . LYS B 1 6 ? -5.551 9.43 4.805 1 97.19 6 LYS B CA 1
ATOM 693 C C . LYS B 1 6 ? -4.578 8.578 5.609 1 97.19 6 LYS B C 1
ATOM 695 O O . LYS B 1 6 ? -3.514 8.195 5.109 1 97.19 6 LYS B O 1
ATOM 700 N N . LEU B 1 7 ? -4.914 8.344 6.832 1 96.88 7 LEU B N 1
ATOM 701 C CA . LEU B 1 7 ? -4.172 7.426 7.688 1 96.88 7 LEU B CA 1
ATOM 702 C C . LEU B 1 7 ? -4.98 6.16 7.957 1 96.88 7 LEU B C 1
ATOM 704 O O . LEU B 1 7 ? -6.18 6.234 8.242 1 96.88 7 LEU B O 1
ATOM 708 N N . PHE B 1 8 ? -4.332 5.004 7.914 1 94.81 8 PHE B N 1
ATOM 709 C CA . PHE B 1 8 ? -5.062 3.746 8.008 1 94.81 8 PHE B CA 1
ATOM 710 C C . PHE B 1 8 ? -4.68 2.994 9.28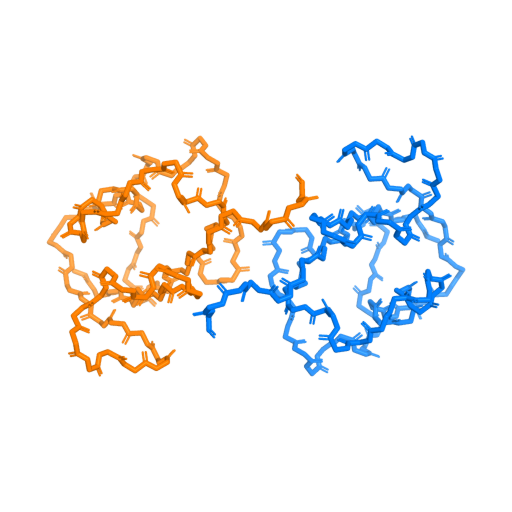1 1 94.81 8 PHE B C 1
ATOM 712 O O . PHE B 1 8 ? -3.658 3.293 9.898 1 94.81 8 PHE B O 1
ATOM 719 N N . ALA B 1 9 ? -5.582 2.051 9.578 1 92.38 9 ALA B N 1
ATOM 720 C CA . ALA B 1 9 ? -5.391 1.162 10.719 1 92.38 9 ALA B CA 1
ATOM 721 C C . ALA B 1 9 ? -5.109 1.959 11.992 1 92.38 9 ALA B C 1
ATOM 723 O O . ALA B 1 9 ? -5.887 2.838 12.367 1 92.38 9 ALA B O 1
ATOM 724 N N . GLY B 1 10 ? -4.102 1.658 12.703 1 92.19 10 GLY B N 1
ATOM 725 C CA . GLY B 1 10 ? -3.836 2.314 13.977 1 92.19 10 GLY B CA 1
ATOM 726 C C . GLY B 1 10 ? -3.361 3.746 13.82 1 92.19 10 GLY B C 1
ATOM 727 O O . GLY B 1 10 ? -3.27 4.484 14.805 1 92.19 10 GLY B O 1
ATOM 728 N N . LEU B 1 11 ? -3.119 4.191 12.602 1 95.5 11 LEU B N 1
ATOM 729 C CA . LEU B 1 11 ? -2.621 5.547 12.391 1 95.5 11 LEU B CA 1
ATOM 730 C C . LEU B 1 11 ? -3.762 6.559 12.422 1 95.5 11 LEU B C 1
ATOM 732 O O . LEU B 1 11 ? -3.525 7.762 12.539 1 95.5 11 LEU B O 1
ATOM 736 N N . ARG B 1 12 ? -4.98 6.098 12.312 1 94.5 12 ARG B N 1
ATOM 737 C CA . ARG B 1 12 ? -6.125 7.004 12.297 1 94.5 12 ARG B CA 1
ATOM 738 C C . ARG B 1 12 ? -6.191 7.824 13.578 1 94.5 12 ARG B C 1
ATOM 740 O O . ARG B 1 12 ? -6.734 8.93 13.586 1 94.5 12 ARG B O 1
ATOM 747 N N . ARG B 1 13 ? -5.637 7.227 14.617 1 94.44 13 ARG B N 1
ATOM 748 C CA . ARG B 1 13 ? -5.676 7.887 15.914 1 94.44 13 ARG B CA 1
ATOM 749 C C . ARG B 1 13 ? -4.953 9.227 15.875 1 94.44 13 ARG B C 1
ATOM 751 O O . ARG B 1 13 ? -5.152 10.07 16.75 1 94.44 13 ARG B O 1
ATOM 758 N N . TYR B 1 14 ? -4.141 9.477 14.914 1 96.06 14 TYR B N 1
ATOM 759 C CA . TYR B 1 14 ? -3.361 10.703 14.812 1 96.06 14 TYR B CA 1
ATOM 760 C C . TYR B 1 14 ? -4.148 11.789 14.086 1 96.06 14 TYR B C 1
ATOM 762 O O . TYR B 1 14 ? -3.729 12.945 14.047 1 96.06 14 TYR B O 1
ATOM 770 N N . LEU B 1 15 ? -5.238 11.445 13.484 1 95.44 15 LEU B N 1
ATOM 771 C CA . LEU B 1 15 ? -6.098 12.414 12.82 1 95.44 15 LEU B CA 1
ATOM 772 C C . LEU B 1 15 ? -7.098 13.016 13.805 1 95.44 15 LEU B C 1
ATOM 774 O O . LEU B 1 15 ? -7.441 12.391 14.805 1 95.44 15 LEU B O 1
ATOM 778 N N . PRO B 1 16 ? -7.531 14.219 13.516 1 93.5 16 PRO B N 1
ATOM 779 C CA . PRO B 1 16 ? -8.578 14.805 14.359 1 93.5 16 PRO B CA 1
ATOM 780 C C . PRO B 1 16 ? -9.805 13.906 14.477 1 93.5 16 PRO B C 1
ATOM 782 O O . PRO B 1 16 ? -10.148 13.195 13.523 1 93.5 16 PRO B O 1
ATOM 785 N N . THR B 1 17 ? -10.445 13.984 15.641 1 90.25 17 THR B N 1
ATOM 786 C CA . THR B 1 17 ? -11.68 13.234 15.867 1 90.25 17 THR B CA 1
ATOM 787 C C . THR B 1 17 ? -12.727 13.586 14.82 1 90.25 17 THR B C 1
ATOM 789 O O . THR B 1 17 ? -12.898 14.758 14.477 1 90.25 17 THR B O 1
ATOM 792 N N . GLY B 1 18 ? -13.289 12.586 14.266 1 89.44 18 GLY B N 1
ATOM 793 C CA . GLY B 1 18 ? -14.359 12.828 13.32 1 89.44 18 GLY B CA 1
ATOM 794 C C . GLY B 1 18 ? -13.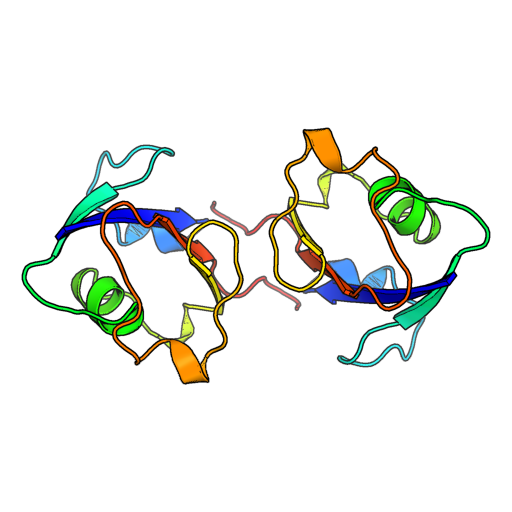922 12.719 11.867 1 89.44 18 GLY B C 1
ATOM 795 O O . GLY B 1 18 ? -14.742 12.789 10.953 1 89.44 18 GLY B O 1
ATOM 796 N N . THR B 1 19 ? -12.625 12.688 11.711 1 90.62 19 THR B N 1
ATOM 797 C CA . THR B 1 19 ? -12.18 12.508 10.328 1 90.62 19 THR B CA 1
ATOM 798 C C . THR B 1 19 ? -12.789 11.242 9.734 1 90.62 19 THR B C 1
ATOM 800 O O . THR B 1 19 ? -12.758 10.18 10.352 1 90.62 19 THR B O 1
ATOM 803 N N . THR B 1 20 ? -13.359 11.344 8.516 1 90.25 20 THR B N 1
ATOM 804 C CA . THR B 1 20 ? -14.023 10.227 7.867 1 90.25 20 THR B CA 1
ATOM 805 C C . THR B 1 20 ? -13.031 9.414 7.039 1 90.25 20 THR B C 1
ATOM 807 O O . THR B 1 20 ? -11.844 9.734 6.992 1 90.25 20 THR B O 1
ATOM 810 N N . SER B 1 21 ? -13.578 8.312 6.422 1 86.81 21 SER B N 1
ATOM 811 C CA . SER B 1 21 ? -12.766 7.453 5.57 1 86.81 21 SER B CA 1
ATOM 812 C C . SER B 1 21 ? -12.266 8.203 4.34 1 86.81 21 SER B C 1
ATOM 814 O O . SER B 1 21 ? -11.328 7.758 3.674 1 86.81 21 SER B O 1
ATOM 816 N N . GLU B 1 22 ? -12.859 9.328 4.113 1 91.69 22 GLU B N 1
ATOM 817 C CA . GLU B 1 22 ? -12.453 10.133 2.963 1 91.69 22 GLU B CA 1
ATOM 818 C C . GLU B 1 22 ? -11.148 10.875 3.236 1 91.69 22 GLU B C 1
ATOM 820 O O . GLU B 1 22 ? -10.508 11.375 2.309 1 91.69 22 GLU B O 1
ATOM 825 N N . GLY B 1 23 ? -10.789 10.914 4.406 1 95.19 23 GLY B N 1
ATOM 826 C CA . GLY B 1 23 ? -9.539 11.555 4.77 1 95.19 23 GLY B CA 1
ATOM 827 C C . GLY B 1 23 ? -9.719 12.992 5.234 1 95.19 23 GLY B C 1
ATOM 828 O O . GLY B 1 23 ? -10.844 13.484 5.324 1 95.19 23 GLY B O 1
ATOM 829 N N . LEU B 1 24 ? -8.648 13.594 5.629 1 97.38 24 LEU B N 1
ATOM 830 C CA . LEU B 1 24 ? -8.609 14.984 6.082 1 97.38 24 LEU B CA 1
ATOM 831 C C . LEU B 1 24 ? -8.102 15.898 4.977 1 97.38 24 LEU B C 1
ATOM 833 O O . LEU B 1 24 ? -7.008 15.695 4.441 1 97.38 24 LEU B O 1
ATOM 837 N N . ILE B 1 25 ? -8.891 16.859 4.609 1 96.94 25 ILE B N 1
ATOM 838 C CA . ILE B 1 25 ? -8.453 17.875 3.66 1 96.94 25 ILE B CA 1
ATOM 839 C C . ILE B 1 25 ? -7.699 18.984 4.395 1 96.94 25 ILE B C 1
ATOM 841 O O . ILE B 1 25 ? -8.188 19.516 5.398 1 96.94 25 ILE B O 1
ATOM 845 N N . MET B 1 26 ? -6.512 19.297 3.896 1 95.56 26 MET B N 1
ATOM 846 C CA . MET B 1 26 ? -5.75 20.359 4.539 1 95.56 26 MET B CA 1
ATOM 847 C C . MET B 1 26 ? -5.082 21.25 3.5 1 95.56 26 MET B C 1
ATOM 849 O O . MET B 1 26 ? -4.883 20.844 2.355 1 95.56 26 MET B O 1
ATOM 853 N N . THR B 1 27 ? -4.785 22.438 3.982 1 96.38 27 THR B N 1
ATOM 854 C CA . THR B 1 27 ? -4.117 23.422 3.139 1 96.38 27 THR B CA 1
ATOM 855 C C . THR B 1 27 ? -2.648 23.562 3.527 1 96.38 27 THR B C 1
ATOM 857 O O . THR B 1 27 ? -2.326 23.719 4.707 1 96.38 27 THR B O 1
ATOM 860 N N . LEU B 1 28 ? -1.848 23.328 2.518 1 94.56 28 LEU B N 1
ATOM 861 C CA . LEU B 1 28 ? -0.418 23.547 2.715 1 94.56 28 LEU B CA 1
ATOM 862 C C . LEU B 1 28 ? 0.009 24.906 2.168 1 94.56 28 LEU B C 1
ATOM 864 O O . LEU B 1 28 ? -0.464 25.328 1.111 1 94.56 28 LEU B O 1
ATOM 868 N N . SER B 1 29 ? 0.743 25.656 2.893 1 85.44 29 SER B N 1
ATOM 869 C CA . SER B 1 29 ? 1.174 26.984 2.471 1 85.44 29 SER B CA 1
ATOM 870 C C . SER B 1 29 ? 2.371 26.906 1.529 1 85.44 29 SER B C 1
ATOM 872 O O . SER B 1 29 ? 2.549 27.766 0.669 1 85.44 29 SER B O 1
ATOM 874 N N . GLU B 1 30 ? 3.285 26.109 1.691 1 84.88 30 GLU B N 1
ATOM 875 C CA . GLU B 1 30 ? 4.504 25.938 0.907 1 84.88 30 GLU B CA 1
ATOM 876 C C . GLU B 1 30 ? 4.629 24.5 0.389 1 84.88 30 GLU B C 1
ATOM 878 O O . GLU B 1 30 ? 3.785 23.656 0.681 1 84.88 30 GLU B O 1
ATOM 883 N N . ALA B 1 31 ? 5.617 24.406 -0.441 1 89.62 31 ALA B N 1
ATOM 884 C CA . ALA B 1 31 ? 5.957 23.062 -0.869 1 89.62 31 ALA B CA 1
ATOM 885 C C . ALA B 1 31 ? 6.465 22.219 0.304 1 89.62 31 ALA B C 1
ATOM 887 O O . ALA B 1 31 ? 7.484 22.547 0.915 1 89.62 31 ALA B O 1
ATOM 888 N N . GLU B 1 32 ? 5.633 21.266 0.644 1 94.62 32 GLU B N 1
ATOM 889 C CA . GLU B 1 32 ? 6.008 20.406 1.76 1 94.62 32 GLU B CA 1
ATOM 890 C C . GLU B 1 32 ? 6.184 18.953 1.306 1 94.62 32 GLU B C 1
ATOM 892 O O . GLU B 1 32 ? 5.625 18.547 0.286 1 94.62 32 GLU B O 1
ATOM 897 N N . SER B 1 33 ? 7.02 18.281 2.094 1 97.56 33 SER B N 1
ATOM 898 C CA . SER B 1 33 ? 7.203 16.844 1.88 1 97.56 33 SER B CA 1
ATOM 899 C C . SER B 1 33 ? 6.16 16.031 2.639 1 97.56 33 SER B C 1
ATOM 901 O O . SER B 1 33 ? 5.527 16.547 3.568 1 97.56 33 SER B O 1
ATOM 903 N N . PRO B 1 34 ? 5.941 14.797 2.258 1 98.19 34 PRO B N 1
ATOM 904 C CA . PRO B 1 34 ? 5.066 13.914 3.031 1 98.19 34 PRO B CA 1
ATOM 905 C C . PRO B 1 34 ? 5.43 13.875 4.512 1 98.19 34 PRO B C 1
ATOM 907 O O . PRO B 1 34 ? 4.555 13.992 5.371 1 98.19 34 PRO B O 1
ATOM 910 N N . HIS B 1 35 ? 6.703 13.758 4.723 1 97.94 35 HIS B N 1
ATOM 911 C CA . HIS B 1 35 ? 7.105 13.648 6.121 1 97.94 35 HIS B CA 1
ATOM 912 C C . HIS B 1 35 ? 6.809 14.938 6.883 1 97.94 35 HIS B C 1
ATOM 914 O O . HIS B 1 35 ? 6.406 14.898 8.047 1 97.94 35 HIS B O 1
ATOM 920 N N . GLN B 1 36 ? 7.082 16.062 6.27 1 96.88 36 GLN B N 1
ATOM 921 C CA . GLN B 1 36 ? 6.754 17.328 6.922 1 96.88 36 GLN B CA 1
ATOM 922 C C . GLN B 1 36 ? 5.266 17.422 7.234 1 96.88 36 GLN B C 1
ATOM 924 O O . GLN B 1 36 ? 4.875 17.875 8.312 1 96.88 36 GLN B O 1
ATOM 929 N N . VAL B 1 37 ? 4.402 17.016 6.332 1 97.56 37 VAL B N 1
ATOM 930 C CA . VAL B 1 37 ? 2.961 17 6.551 1 97.56 37 VAL B CA 1
ATOM 931 C C . VAL B 1 37 ? 2.623 16.094 7.727 1 97.56 37 VAL B C 1
ATOM 933 O O . VAL B 1 37 ? 1.881 16.484 8.633 1 97.56 37 VAL B O 1
ATOM 936 N N . LEU B 1 38 ? 3.152 14.914 7.738 1 97.62 38 LEU B N 1
ATOM 937 C CA . LEU B 1 38 ? 2.818 13.906 8.742 1 97.62 38 LEU B CA 1
ATOM 938 C C . LEU B 1 38 ? 3.309 14.336 10.117 1 97.62 38 LEU B C 1
ATOM 940 O O . LEU B 1 38 ? 2.709 13.977 11.133 1 97.62 38 LEU B O 1
ATOM 944 N N . GLU B 1 39 ? 4.422 15.078 10.125 1 96.56 39 GLU B N 1
ATOM 945 C CA . GLU B 1 39 ? 4.938 15.617 11.383 1 96.56 39 GLU B CA 1
ATOM 946 C C . GLU B 1 39 ? 3.912 16.516 12.055 1 96.56 39 GLU B C 1
ATOM 948 O O . GLU B 1 39 ? 3.881 16.625 13.289 1 96.56 39 GLU B O 1
ATOM 953 N N . ARG B 1 40 ? 3.055 17.125 11.312 1 95 40 ARG B N 1
ATOM 954 C CA . ARG B 1 40 ? 2.021 18 11.852 1 95 40 ARG B CA 1
ATOM 955 C C . ARG B 1 40 ? 1.019 17.203 12.688 1 95 40 ARG B C 1
ATOM 957 O O . ARG B 1 40 ? 0.335 17.766 13.547 1 95 40 ARG B O 1
ATOM 964 N N . PHE B 1 41 ? 0.912 15.938 12.445 1 96.25 41 PHE B N 1
ATOM 965 C CA . PHE B 1 41 ? 0.002 15.07 13.18 1 96.25 41 PHE B CA 1
ATOM 966 C C . PHE B 1 41 ? 0.731 14.352 14.312 1 96.25 41 PHE B C 1
ATOM 968 O O . PHE B 1 41 ? 0.163 13.477 14.969 1 96.25 41 PHE B O 1
ATOM 975 N N . ASN B 1 42 ? 1.979 14.68 14.477 1 96.94 42 ASN B N 1
ATOM 976 C CA . ASN B 1 42 ? 2.826 14.016 15.461 1 96.94 42 ASN B CA 1
ATOM 977 C C . ASN B 1 42 ? 2.926 12.516 15.195 1 96.94 42 ASN B C 1
ATOM 979 O O . ASN B 1 42 ? 2.939 11.711 16.125 1 96.94 42 ASN B O 1
ATOM 983 N N . LEU B 1 43 ? 2.854 12.148 13.953 1 97.25 43 LEU B N 1
ATOM 984 C CA . LEU B 1 43 ? 3.025 10.766 13.539 1 97.25 43 LEU B CA 1
ATOM 985 C C . LEU B 1 43 ? 4.504 10.391 13.469 1 97.25 43 LEU B C 1
ATOM 987 O O . LEU B 1 43 ? 5.25 10.961 12.672 1 97.25 43 LEU B O 1
ATOM 991 N N . PRO B 1 44 ? 4.918 9.438 14.297 1 96.88 44 PRO B N 1
ATOM 992 C CA . PRO B 1 44 ? 6.328 9.039 14.234 1 96.88 44 PRO B CA 1
ATOM 993 C C . PRO B 1 44 ? 6.715 8.461 12.875 1 96.88 44 PRO B C 1
ATOM 995 O O . PRO B 1 44 ? 5.945 7.699 12.281 1 96.88 44 PRO B O 1
ATOM 998 N N . ARG B 1 45 ? 7.895 8.703 12.438 1 96.12 45 ARG B N 1
ATOM 999 C CA . ARG B 1 45 ? 8.359 8.289 11.117 1 96.12 45 ARG B CA 1
ATOM 1000 C C . ARG B 1 45 ? 8.461 6.773 11.016 1 96.12 45 ARG B C 1
ATOM 1002 O O . ARG B 1 45 ? 8.234 6.199 9.953 1 96.12 45 ARG B O 1
ATOM 1009 N N . ASN B 1 46 ? 8.805 6.109 12.141 1 95 46 ASN B N 1
ATOM 1010 C CA . ASN B 1 46 ? 8.969 4.66 12.133 1 95 46 ASN B CA 1
ATOM 1011 C C . ASN B 1 46 ? 7.637 3.943 11.961 1 95 46 ASN B C 1
ATOM 1013 O O . ASN B 1 46 ? 7.605 2.738 11.695 1 95 46 ASN B O 1
ATOM 1017 N N . GLN B 1 47 ? 6.535 4.699 12.047 1 95.5 47 GLN B N 1
ATOM 1018 C CA . GLN B 1 47 ? 5.215 4.117 11.852 1 95.5 47 GLN B CA 1
ATOM 1019 C C . GLN B 1 47 ? 4.754 4.266 10.406 1 95.5 47 GLN B C 1
ATOM 1021 O O . GLN B 1 47 ? 3.729 3.705 10.016 1 95.5 47 GLN B O 1
ATOM 1026 N N . VAL B 1 48 ? 5.48 5.012 9.664 1 96.44 48 VAL B N 1
ATOM 1027 C CA . VAL B 1 48 ? 5.148 5.219 8.258 1 96.44 48 VAL B CA 1
ATOM 1028 C C . VAL B 1 48 ? 5.773 4.109 7.41 1 96.44 48 VAL B C 1
ATOM 1030 O O . VAL B 1 48 ? 6.922 4.219 6.984 1 96.44 48 VAL B O 1
ATOM 1033 N N . HIS B 1 49 ? 5.004 3.096 7.141 1 95.31 49 HIS B N 1
ATOM 1034 C CA . HIS B 1 49 ? 5.52 1.964 6.383 1 95.31 49 HIS B CA 1
ATOM 1035 C C . HIS B 1 49 ? 5.234 2.125 4.891 1 95.31 49 HIS B C 1
ATOM 1037 O O . HIS B 1 49 ? 6.16 2.281 4.094 1 95.31 49 HIS B O 1
ATOM 1043 N N . LEU B 1 50 ? 4.016 2.139 4.598 1 96.44 50 LEU B N 1
ATOM 1044 C CA . LEU B 1 50 ? 3.615 2.381 3.217 1 96.44 50 LEU B CA 1
ATOM 1045 C C . LEU B 1 50 ? 3.105 3.807 3.041 1 96.44 50 LEU B C 1
ATOM 1047 O O . LEU B 1 50 ? 2.369 4.316 3.889 1 96.44 50 LEU B O 1
ATOM 1051 N N . LEU B 1 51 ? 3.545 4.398 2.049 1 98.25 51 LEU B N 1
ATOM 1052 C CA . LEU B 1 51 ? 3.125 5.758 1.722 1 98.25 51 LEU B CA 1
ATOM 1053 C C . LEU B 1 51 ? 2.846 5.895 0.229 1 98.25 51 LEU B C 1
ATOM 1055 O O . LEU B 1 51 ? 3.723 5.629 -0.598 1 98.25 51 LEU B O 1
ATOM 1059 N N . LEU B 1 52 ? 1.623 6.238 -0.147 1 98.5 52 LEU B N 1
ATOM 1060 C CA . LEU B 1 52 ? 1.217 6.461 -1.53 1 98.5 52 LEU B CA 1
ATOM 1061 C C . LEU B 1 52 ? 0.781 7.906 -1.745 1 98.5 52 LEU B C 1
ATOM 1063 O O . LEU B 1 52 ? 0.122 8.492 -0.885 1 98.5 52 LEU B O 1
ATOM 1067 N N . ILE B 1 53 ? 1.171 8.445 -2.807 1 98.69 53 ILE B N 1
ATOM 1068 C CA . ILE B 1 53 ? 0.544 9.656 -3.316 1 98.69 53 ILE B CA 1
ATOM 1069 C C . ILE B 1 53 ? -0.256 9.336 -4.574 1 98.69 53 ILE B C 1
ATOM 1071 O O . ILE B 1 53 ? 0.29 8.812 -5.551 1 98.69 53 ILE B O 1
ATOM 1075 N N . ASN B 1 54 ? -1.494 9.523 -4.504 1 98.19 54 ASN B N 1
ATOM 1076 C CA . ASN B 1 54 ? -2.404 9.188 -5.594 1 98.19 54 ASN B CA 1
ATOM 1077 C C . ASN B 1 54 ? -2.258 7.734 -6.027 1 98.19 54 ASN B C 1
ATOM 1079 O O . ASN B 1 54 ? -2.186 7.441 -7.223 1 98.19 54 ASN B O 1
ATOM 1083 N N . GLY B 1 55 ? -2.117 6.914 -5.074 1 97.94 55 GLY B N 1
ATOM 1084 C CA . GLY B 1 55 ? -2.07 5.484 -5.332 1 97.94 55 GLY B CA 1
ATOM 1085 C C . GLY B 1 55 ? -0.714 5.012 -5.824 1 97.94 55 GLY B C 1
ATOM 1086 O O . GLY B 1 55 ? -0.556 3.85 -6.203 1 97.94 55 GLY B O 1
ATOM 1087 N N . ILE B 1 56 ? 0.256 5.93 -5.84 1 98.31 56 ILE B N 1
ATOM 1088 C CA . ILE B 1 56 ? 1.6 5.578 -6.289 1 98.31 56 ILE B CA 1
ATOM 1089 C C . ILE B 1 56 ? 2.539 5.504 -5.086 1 98.31 56 ILE B C 1
ATOM 1091 O O . ILE B 1 56 ? 2.648 6.461 -4.316 1 98.31 56 ILE B O 1
ATOM 1095 N N . PHE B 1 57 ? 3.248 4.453 -4.922 1 98.56 57 PHE B N 1
ATOM 1096 C CA . PHE B 1 57 ? 4.184 4.238 -3.824 1 98.56 57 PHE B CA 1
ATOM 1097 C C . PHE B 1 57 ? 5.312 5.258 -3.865 1 98.56 57 PHE B C 1
ATOM 1099 O O . PHE B 1 57 ? 5.883 5.52 -4.926 1 98.56 57 PHE B O 1
ATOM 1106 N N . ILE B 1 58 ? 5.598 5.832 -2.791 1 98.62 58 ILE B N 1
ATOM 1107 C CA . ILE B 1 58 ? 6.703 6.773 -2.646 1 98.62 58 ILE B CA 1
ATOM 1108 C C . ILE B 1 58 ? 7.82 6.133 -1.829 1 98.62 58 ILE B C 1
ATOM 1110 O O . ILE B 1 58 ? 7.621 5.766 -0.668 1 98.62 58 ILE B O 1
ATOM 1114 N N . GLU B 1 59 ? 8.945 6.016 -2.385 1 97.5 59 GLU B N 1
ATOM 1115 C CA . GLU B 1 59 ? 10.102 5.426 -1.718 1 97.5 59 GLU B CA 1
ATOM 1116 C C . GLU B 1 59 ? 10.547 6.277 -0.531 1 97.5 59 GLU B C 1
ATOM 1118 O O . GLU B 1 59 ? 10.414 7.504 -0.553 1 97.5 59 GLU B O 1
ATOM 1123 N N . PRO B 1 60 ? 11.109 5.645 0.479 1 96.62 60 PRO B N 1
ATOM 1124 C CA . PRO B 1 60 ? 11.562 6.379 1.664 1 96.62 60 PRO B CA 1
ATOM 1125 C C . PRO B 1 60 ? 12.453 7.566 1.316 1 96.62 60 PRO B C 1
ATOM 1127 O O . PRO B 1 60 ? 12.312 8.641 1.903 1 96.62 60 PRO B O 1
ATOM 1130 N N . VAL B 1 61 ? 13.289 7.473 0.365 1 96.62 61 VAL B N 1
ATOM 1131 C CA . VAL B 1 61 ? 14.266 8.492 0.018 1 96.62 61 VAL B CA 1
ATOM 1132 C C . VAL B 1 61 ? 13.555 9.727 -0.53 1 96.62 61 VAL B C 1
ATOM 1134 O O . VAL B 1 61 ? 14.086 10.844 -0.453 1 96.62 61 VAL B O 1
ATOM 1137 N N . ASP B 1 62 ? 12.375 9.562 -0.973 1 98 62 ASP B N 1
ATOM 1138 C CA . ASP B 1 62 ? 11.656 10.664 -1.615 1 98 62 ASP B CA 1
ATOM 1139 C C . ASP B 1 62 ? 10.672 11.312 -0.647 1 98 62 ASP B C 1
ATOM 1141 O O . ASP B 1 62 ? 10.07 12.336 -0.966 1 98 62 ASP B O 1
ATOM 1145 N N . ARG B 1 63 ? 10.578 10.797 0.559 1 98.38 63 ARG B N 1
ATOM 1146 C CA . ARG B 1 63 ? 9.5 11.203 1.457 1 98.38 63 ARG B CA 1
ATOM 1147 C C . ARG B 1 63 ? 9.867 12.477 2.211 1 98.38 63 ARG B C 1
ATOM 1149 O O . ARG B 1 63 ? 9.023 13.07 2.883 1 98.38 63 ARG B O 1
ATOM 1156 N N . ASP B 1 64 ? 11.078 12.906 2.012 1 97.88 64 ASP B N 1
ATOM 1157 C CA . ASP B 1 64 ? 11.492 14.172 2.604 1 97.88 64 ASP B CA 1
ATOM 1158 C C . ASP B 1 64 ? 11.586 15.266 1.542 1 97.88 64 ASP B C 1
ATOM 1160 O O . ASP B 1 64 ? 11.938 16.406 1.849 1 97.88 64 ASP B O 1
ATOM 1164 N N . ARG B 1 65 ? 11.32 14.93 0.3 1 97.5 65 ARG B N 1
ATOM 1165 C CA . ARG B 1 65 ? 11.305 15.906 -0.788 1 97.5 65 ARG B CA 1
ATOM 1166 C C . ARG B 1 65 ? 9.93 16.562 -0.912 1 97.5 65 ARG B C 1
ATOM 1168 O O . ARG B 1 65 ? 8.906 15.898 -0.701 1 97.5 65 ARG B O 1
ATOM 1175 N N . PRO B 1 66 ? 9.906 17.797 -1.22 1 96.69 66 PRO B N 1
ATOM 1176 C CA . PRO B 1 66 ? 8.625 18.5 -1.351 1 96.69 66 PRO B CA 1
ATOM 1177 C C . PRO B 1 66 ? 7.875 18.125 -2.627 1 96.69 66 PRO B C 1
ATOM 1179 O O . PRO B 1 66 ? 7.738 18.969 -3.531 1 96.69 66 PRO B O 1
ATOM 1182 N N . ILE B 1 67 ? 7.258 17.031 -2.68 1 97 67 ILE B N 1
ATOM 1183 C CA . ILE B 1 67 ? 6.734 16.453 -3.916 1 97 67 ILE B CA 1
ATOM 1184 C C . ILE B 1 67 ? 5.215 16.594 -3.943 1 97 67 ILE B C 1
ATOM 1186 O O . ILE B 1 67 ? 4.57 16.219 -4.926 1 97 67 ILE B O 1
ATOM 1190 N N . LEU B 1 68 ? 4.684 17.094 -2.887 1 97.88 68 LEU B N 1
ATOM 1191 C CA . LEU B 1 68 ? 3.23 17.219 -2.832 1 97.88 68 LEU B CA 1
ATOM 1192 C C . LEU B 1 68 ? 2.74 18.359 -3.715 1 97.88 68 LEU B C 1
ATOM 1194 O O . LEU B 1 68 ? 3.365 19.422 -3.766 1 97.88 68 LEU B O 1
ATOM 1198 N N . LYS B 1 69 ? 1.658 18.094 -4.422 1 96.69 69 LYS B N 1
ATOM 1199 C CA . LYS B 1 69 ? 1.037 19.078 -5.301 1 96.69 69 LYS B CA 1
ATOM 1200 C C . LYS B 1 69 ? -0.433 19.281 -4.945 1 96.69 69 LYS B C 1
ATOM 1202 O O . LYS B 1 69 ? -1.002 18.516 -4.168 1 96.69 69 LYS B O 1
ATOM 1207 N N . GLU B 1 70 ? -0.986 20.281 -5.543 1 96.94 70 GLU B N 1
ATOM 1208 C CA . GLU B 1 70 ? -2.4 20.594 -5.367 1 96.94 70 GLU B CA 1
ATOM 1209 C C . GLU B 1 70 ? -3.281 19.406 -5.703 1 96.94 70 GLU B C 1
ATOM 1211 O O . GLU B 1 70 ? -3.143 18.797 -6.773 1 96.94 70 GLU B O 1
ATOM 1216 N N . GLY B 1 71 ? -4.141 19.016 -4.816 1 97.06 71 GLY B N 1
ATOM 1217 C CA . GLY B 1 71 ? -5.137 17.984 -5.074 1 97.06 71 GLY B CA 1
ATOM 1218 C C . GLY B 1 71 ? -4.648 16.594 -4.75 1 97.06 71 GLY B C 1
ATOM 1219 O O . GLY B 1 71 ? -5.414 15.625 -4.832 1 97.06 71 GLY B O 1
ATOM 1220 N N . ASP B 1 72 ? -3.352 16.438 -4.285 1 98 72 ASP B N 1
ATOM 1221 C CA . ASP B 1 72 ? -2.791 15.109 -4.023 1 98 72 ASP B CA 1
ATOM 1222 C C . ASP B 1 72 ? -3.494 14.438 -2.844 1 98 72 ASP B C 1
ATOM 1224 O O . ASP B 1 72 ? -3.941 15.117 -1.915 1 98 72 ASP B O 1
ATOM 1228 N N . VAL B 1 73 ? -3.592 13.117 -2.906 1 98.31 73 VAL B N 1
ATOM 1229 C CA . VAL B 1 73 ? -4.02 12.297 -1.779 1 98.31 73 VAL B CA 1
ATOM 1230 C C . VAL B 1 73 ? -2.822 11.547 -1.203 1 98.31 73 VAL B C 1
ATOM 1232 O O . VAL B 1 73 ? -2.193 10.742 -1.896 1 98.31 73 VAL B O 1
ATOM 1235 N N . LEU B 1 74 ? -2.5 11.883 0.003 1 98.62 74 LEU B N 1
ATOM 1236 C CA . LEU B 1 74 ? -1.443 11.234 0.773 1 98.62 74 LEU B CA 1
ATOM 1237 C C . LEU B 1 74 ? -2.014 10.133 1.659 1 98.62 74 LEU B C 1
ATOM 1239 O O . LEU B 1 74 ? -2.74 10.406 2.615 1 98.62 74 LEU B O 1
ATOM 1243 N N . ALA B 1 75 ? -1.731 8.883 1.352 1 98 75 ALA B N 1
ATOM 1244 C CA . ALA B 1 75 ? -2.229 7.727 2.092 1 98 75 ALA B CA 1
ATOM 1245 C C . ALA B 1 75 ? -1.09 7 2.801 1 98 75 ALA B C 1
ATOM 1247 O O . ALA B 1 75 ? -0.053 6.715 2.195 1 98 75 ALA B O 1
ATOM 1248 N N . VAL B 1 76 ? -1.278 6.68 4.078 1 97.62 76 VAL B N 1
ATOM 1249 C CA . VAL B 1 76 ? -0.191 6.121 4.871 1 97.62 76 VAL B CA 1
ATOM 1250 C C . VAL B 1 76 ? -0.688 4.895 5.637 1 97.62 76 VAL B C 1
ATOM 1252 O O . VAL B 1 76 ? -1.771 4.922 6.227 1 97.62 76 VAL B O 1
ATOM 1255 N N . TRP B 1 77 ? 0.066 3.826 5.57 1 96.19 77 TRP B N 1
ATOM 1256 C CA . TRP B 1 77 ? -0.19 2.609 6.336 1 96.19 77 TRP B CA 1
ATOM 1257 C C . TRP B 1 77 ? 0.939 2.344 7.328 1 96.19 77 TRP B C 1
ATOM 1259 O O . TRP B 1 77 ? 2.107 2.602 7.031 1 96.19 77 TRP B O 1
ATOM 1269 N N . PRO B 1 78 ? 0.585 1.793 8.414 1 95.56 78 PRO B N 1
ATOM 1270 C CA . PRO B 1 78 ? 1.603 1.372 9.383 1 95.56 78 PRO B CA 1
ATOM 1271 C C . PRO B 1 78 ? 2.266 0.049 9.008 1 95.56 78 PRO B C 1
ATOM 1273 O O . PRO B 1 78 ? 1.821 -0.621 8.07 1 95.56 78 PRO B O 1
ATOM 1276 N N . PRO B 1 79 ? 3.369 -0.214 9.719 1 92.12 79 PRO B N 1
ATOM 1277 C CA . PRO B 1 79 ? 3.945 -1.545 9.508 1 92.12 79 PRO B CA 1
ATOM 1278 C C . PRO B 1 79 ? 2.951 -2.67 9.789 1 92.12 79 PRO B C 1
ATOM 1280 O O . PRO B 1 79 ? 2.141 -2.564 10.711 1 92.12 79 PRO B O 1
ATOM 1283 N N . VAL B 1 80 ? 2.877 -3.676 8.844 1 85.44 80 VAL B N 1
ATOM 1284 C CA . VAL B 1 80 ? 1.99 -4.82 9.023 1 85.44 80 VAL B CA 1
ATOM 1285 C C . VAL B 1 80 ? 2.666 -5.867 9.906 1 85.44 80 VAL B C 1
ATOM 1287 O O . VAL B 1 80 ? 3.879 -6.066 9.828 1 85.44 80 VAL B O 1
ATOM 1290 N N . ALA B 1 81 ? 1.896 -6.367 10.945 1 72.25 81 ALA B N 1
ATOM 1291 C CA . ALA B 1 81 ? 2.447 -7.391 11.828 1 72.25 81 ALA B CA 1
ATOM 1292 C C . ALA B 1 81 ? 2.887 -8.617 11.047 1 72.25 81 ALA B C 1
ATOM 1294 O O . ALA B 1 81 ? 2.164 -9.094 10.164 1 72.25 81 ALA B O 1
ATOM 1295 N N . GLY B 1 82 ? 3.979 -9.133 11.477 1 58.59 82 GLY B N 1
ATOM 1296 C CA . GLY B 1 82 ? 4.473 -10.398 10.961 1 58.59 82 GLY B CA 1
ATOM 1297 C C . GLY B 1 82 ? 5.227 -10.25 9.648 1 58.59 82 GLY B C 1
ATOM 1298 O O . GLY B 1 82 ? 5.562 -11.242 9.008 1 58.59 82 GLY B O 1
ATOM 1299 N N . GLY B 1 83 ? 5.152 -9.055 8.922 1 48.59 83 GLY B N 1
ATOM 1300 C CA . GLY B 1 83 ? 5.906 -8.883 7.688 1 48.59 83 GLY B CA 1
ATOM 1301 C C . GLY B 1 83 ? 7.402 -8.828 7.91 1 48.59 83 GLY B C 1
ATOM 1302 O O . GLY B 1 83 ? 7.867 -8.68 9.039 1 48.59 83 GLY B O 1
#

Nearest PDB structures (foldseek):
  1zud-assembly1_4  TM=8.516E-01  e=1.389E-03  Escherichia coli K-12
  3cwi-assembly1_A  TM=7.402E-01  e=3.786E-03  Geobacter metallireducens GS-15
  2k5p-assembly1_A  TM=7.062E-01  e=2.812E-02  Geobacter metallireducens GS-15
  2lek-assemb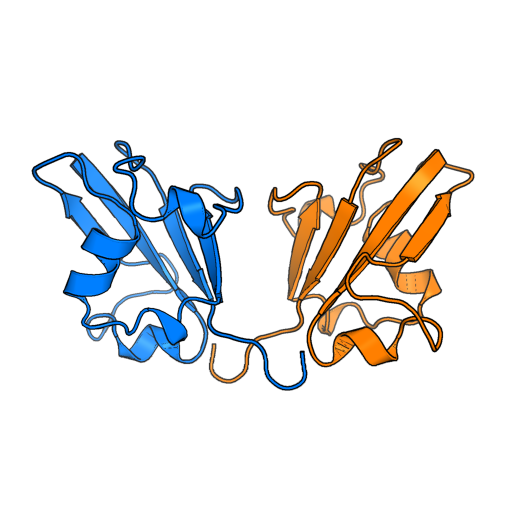ly1_A  TM=7.254E-01  e=1.495E-01  Rhodopseudomonas palustris
  2htm-assembly3_H  TM=6.102E-01  e=5.131E-02  Thermus thermophilus

pLDDT: mean 94.28, std 7.64, range [48.31, 98.69]

Sequence (166 aa):
MKITVKLFAGLRRYLPTGTTSEGLIMTLSEAESPHQVLERFNLPRNQVHLLLINGIFIEPVDRDRPILKEGDVLAVWPPVAGGMKITVKLFAGLRRYLPTGTTSEGLIMTLSEAESPHQVLERFNLPRNQVHLLLINGIFIEPVDRDRPILKEGDVLAVWPPVAGG

Foldseek 3Di:
DKEFEAEDDPRCVLDDPPADNRGDIDDDDDQFFQVVVVVVSVDDPLQFDFWDKVNHTDDPVCRRPSPDDPYIYIYTGGDDPPD/DKEFEAEDDPRCVLDDPPADNRGDIDDDDDQFFQVRVVVVSVDDPLQFDFWDKVNHTDDPVCRRPSPDDPYIYIYTGGDDPPD

Radius of gyration: 16.84 Å; Cα contacts (8 Å, |Δi|>4): 333; chains: 2; bounding box: 29×49×37 Å

InterPro domains:
  IPR003749 Sulfur carrier ThiS/MoaD-like [PF02597] (5-83)
  IPR012675 Beta-grasp domain superfamily [G3DSA:3.10.20.30] (1-83)
  IPR016155 Molybdopterin synthase/thiamin biosynthesis sulphur carrier, beta-grasp [SSF54285] (3-83)

Organism: Methylotuvimicrobium buryatense (NCBI:txid95641)

Solvent-accessible surface area (backbone atoms only — not comparable to full-atom values): 9205 Å² total; per-residue (Å²): 75,44,31,31,42,35,53,34,22,69,48,39,77,51,48,66,90,81,62,52,97,84,29,44,77,44,76,39,92,64,78,40,15,60,48,60,57,41,47,74,45,70,50,60,69,92,45,59,57,43,40,24,51,70,48,29,59,54,54,78,87,54,34,73,39,54,74,59,52,72,70,37,38,40,38,38,33,49,70,55,73,72,82,75,43,31,31,42,34,54,34,23,69,47,39,77,51,47,64,87,82,61,52,98,83,28,44,77,44,75,38,90,62,79,40,15,60,49,61,57,41,48,76,46,70,50,60,69,89,46,58,56,43,39,24,50,71,47,30,59,55,55,77,88,54,34,73,40,56,74,60,50,71,71,38,39,41,37,38,31,51,69,52,74,72,82

Secondary structure (DSSP, 8-state):
-EEEEEE-GGGGGGSPTT--TT-EEEE-SS---HHHHHHTTT--GGG--EEEETTEE--GGGTTS----TT-EEEEEPPPTT-/-EEEEEE-GGGGGGSPTT--TT-EEEE-SS---HHHHHHTTT--GGG--EEEETTEE--GGGTTS----TT-EEEEEPPPTT-